Protein AF-A0A2N2Y598-F1 (afdb_monomer_lite)

Structure (mmCIF, N/CA/C/O backbone):
data_AF-A0A2N2Y598-F1
#
_entry.id   AF-A0A2N2Y598-F1
#
loop_
_atom_site.group_PDB
_atom_site.id
_atom_site.type_symbol
_atom_site.label_atom_id
_atom_site.label_alt_id
_atom_site.label_comp_id
_atom_site.label_asym_id
_atom_site.label_entity_id
_atom_site.label_seq_id
_atom_site.pdbx_PDB_ins_code
_atom_site.Cartn_x
_atom_site.Cartn_y
_atom_site.Cartn_z
_atom_site.occupancy
_atom_site.B_iso_or_equiv
_atom_site.auth_seq_id
_atom_site.auth_comp_id
_atom_site.auth_asym_id
_atom_site.auth_atom_id
_atom_site.pdbx_PDB_model_num
ATOM 1 N N . ARG A 1 1 ? -31.859 14.304 32.495 1.00 53.38 1 ARG A N 1
ATOM 2 C CA . ARG A 1 1 ? -31.717 12.870 32.129 1.00 53.38 1 ARG A CA 1
ATOM 3 C C . ARG A 1 1 ? -30.268 12.388 32.153 1.00 53.38 1 ARG A C 1
ATOM 5 O O . ARG A 1 1 ? -29.973 11.582 33.017 1.00 53.38 1 ARG A O 1
ATOM 12 N N . ILE A 1 2 ? -29.353 12.912 31.328 1.00 56.28 2 ILE A N 1
ATOM 13 C CA . ILE A 1 2 ? -27.949 12.443 31.295 1.00 56.28 2 ILE A CA 1
ATOM 14 C C . ILE A 1 2 ? -27.230 12.650 32.643 1.00 56.28 2 ILE A C 1
ATOM 16 O O . ILE A 1 2 ? -26.782 11.685 33.247 1.00 56.28 2 ILE A O 1
ATOM 20 N N . LEU A 1 3 ? -27.248 13.864 33.201 1.00 54.88 3 LEU A N 1
ATOM 21 C CA . LEU A 1 3 ? -26.681 14.155 34.534 1.00 54.88 3 LEU A CA 1
ATOM 22 C C . LEU A 1 3 ? -27.359 13.398 35.695 1.00 54.88 3 LEU A C 1
ATOM 24 O O . LEU A 1 3 ? -26.729 13.168 36.719 1.00 54.88 3 LEU A O 1
ATOM 28 N N . GLN A 1 4 ? -28.626 12.998 35.535 1.00 55.09 4 GLN A N 1
ATOM 29 C CA . GLN A 1 4 ? -29.395 12.280 36.565 1.00 55.09 4 GLN A CA 1
ATOM 30 C C . GLN A 1 4 ? -29.158 10.762 36.552 1.00 55.09 4 GLN A C 1
ATOM 32 O O . GLN A 1 4 ? -29.356 10.128 37.579 1.00 55.09 4 GLN A O 1
ATOM 37 N N . GLN A 1 5 ? -28.758 10.177 35.416 1.00 57.81 5 GLN A N 1
ATOM 38 C CA . GLN A 1 5 ? -28.525 8.730 35.282 1.00 57.81 5 GLN A CA 1
ATOM 39 C C . GLN A 1 5 ? -27.039 8.349 35.227 1.00 57.81 5 GLN A C 1
ATOM 41 O O . GLN A 1 5 ? -26.703 7.207 35.518 1.00 57.81 5 GLN A O 1
ATOM 46 N N . LEU A 1 6 ? -26.153 9.273 34.841 1.00 60.81 6 LEU A N 1
ATOM 47 C CA . LEU A 1 6 ? -24.745 8.971 34.534 1.00 60.81 6 LEU A CA 1
ATOM 48 C C . LEU A 1 6 ? -23.745 9.628 35.495 1.00 60.81 6 LEU A C 1
ATOM 50 O O . LEU A 1 6 ? -22.560 9.301 35.457 1.00 60.81 6 LEU A O 1
ATOM 54 N N . GLY A 1 7 ? -24.208 10.546 36.348 1.00 65.19 7 GLY A N 1
ATOM 55 C CA . GLY A 1 7 ? -23.345 11.341 37.219 1.00 65.19 7 GLY A CA 1
ATOM 56 C C . GLY A 1 7 ? -22.393 12.267 36.449 1.00 65.19 7 GLY A C 1
ATOM 57 O O . GLY A 1 7 ? -22.433 12.386 35.222 1.00 65.19 7 GLY A O 1
ATOM 58 N N . THR A 1 8 ? -21.515 12.949 37.182 1.00 71.19 8 THR A N 1
ATOM 59 C CA . THR A 1 8 ? -20.492 13.853 36.626 1.00 71.19 8 THR A CA 1
ATOM 60 C C . THR A 1 8 ? -19.380 13.118 35.869 1.00 71.19 8 THR A C 1
ATOM 62 O O . THR A 1 8 ? -18.690 13.737 35.062 1.00 71.19 8 THR A O 1
ATOM 65 N N . ASP A 1 9 ? -19.240 11.800 36.056 1.00 78.25 9 ASP A N 1
ATOM 66 C CA . ASP A 1 9 ? -18.129 11.000 35.522 1.00 78.25 9 ASP A CA 1
ATOM 67 C C . ASP A 1 9 ? -18.490 10.163 34.274 1.00 78.25 9 ASP A C 1
ATOM 69 O O . ASP A 1 9 ? -17.858 9.152 33.942 1.00 78.25 9 ASP A O 1
ATOM 73 N N . TYR A 1 10 ? -19.511 10.597 33.526 1.00 75.75 10 TYR A N 1
ATOM 74 C CA . TYR A 1 10 ? -19.958 9.962 32.277 1.00 75.75 10 TYR A CA 1
ATOM 75 C C . TYR A 1 10 ? -18.825 9.811 31.241 1.00 75.75 10 TYR A C 1
ATOM 77 O O . TYR A 1 10 ? -18.818 8.876 30.433 1.00 75.75 10 TYR A O 1
ATOM 85 N N . LYS A 1 11 ? -17.825 10.699 31.284 1.00 76.69 11 LYS A N 1
ATOM 86 C CA . LYS A 1 11 ? -16.658 10.677 30.394 1.00 76.69 11 LYS A CA 1
ATOM 87 C C . LYS A 1 11 ? -15.789 9.431 30.599 1.00 76.69 11 LYS A C 1
ATOM 89 O O . LYS A 1 11 ? -15.378 8.806 29.619 1.00 76.69 11 LYS A O 1
ATOM 94 N N . ASN A 1 12 ? -15.500 9.069 31.849 1.00 81.31 12 ASN A N 1
ATOM 95 C CA . ASN A 1 12 ? -14.647 7.920 32.164 1.00 81.31 12 ASN A CA 1
ATOM 96 C C . ASN A 1 12 ? -15.442 6.615 32.254 1.00 81.31 12 ASN A C 1
ATOM 98 O O . ASN A 1 12 ? -14.913 5.562 31.910 1.00 81.31 12 ASN A O 1
ATOM 102 N N . THR A 1 13 ? -16.714 6.697 32.641 1.00 78.50 13 THR A N 1
ATOM 103 C CA . THR A 1 13 ? -17.566 5.519 32.856 1.00 78.50 13 THR A CA 1
ATOM 104 C C . THR A 1 13 ? -18.189 5.004 31.558 1.00 78.50 13 THR A C 1
ATOM 106 O O . THR A 1 13 ? -18.388 3.804 31.402 1.00 78.50 13 THR A O 1
ATOM 109 N N . ILE A 1 14 ? -18.506 5.896 30.609 1.00 80.69 14 ILE A N 1
ATOM 110 C CA . ILE A 1 14 ? -19.293 5.543 29.415 1.00 80.69 14 ILE A CA 1
ATOM 111 C C . ILE A 1 14 ? -18.533 5.884 28.142 1.00 80.69 14 ILE A C 1
ATOM 113 O O . ILE A 1 14 ? -18.250 4.994 27.345 1.00 80.69 14 ILE A O 1
ATOM 117 N N . VAL A 1 15 ? -18.161 7.154 27.959 1.00 85.31 15 VAL A N 1
ATOM 118 C CA . VAL A 1 15 ? -17.593 7.642 26.690 1.00 85.31 15 VAL A CA 1
ATOM 119 C C . VAL A 1 15 ? -16.292 6.910 26.352 1.00 85.31 15 VAL A C 1
ATOM 121 O O . VAL A 1 15 ? -16.162 6.337 25.273 1.00 85.31 15 VAL A O 1
ATOM 124 N N . ARG A 1 16 ? -15.328 6.871 27.282 1.00 86.69 16 ARG A N 1
ATOM 125 C CA . ARG A 1 16 ? -14.034 6.206 27.054 1.00 86.69 16 ARG A CA 1
ATOM 126 C C . ARG A 1 16 ? -14.161 4.692 26.802 1.00 86.69 16 ARG A C 1
ATOM 128 O O . ARG A 1 16 ? -13.599 4.239 25.800 1.00 86.69 16 ARG A O 1
ATOM 135 N N . PRO A 1 17 ? -14.861 3.901 27.641 1.00 88.75 17 PRO A N 1
ATOM 136 C CA . PRO A 1 17 ? -14.995 2.460 27.423 1.00 88.75 17 PRO A CA 1
ATOM 137 C C . PRO A 1 17 ? -15.741 2.115 26.135 1.00 88.75 17 PRO A C 1
ATOM 139 O O . PRO A 1 17 ? -15.334 1.200 25.417 1.00 88.75 17 PRO A O 1
ATOM 142 N N . LEU A 1 18 ? -16.791 2.874 25.812 1.00 87.69 18 LEU A N 1
ATOM 143 C CA . LEU A 1 18 ? -17.593 2.675 24.611 1.00 87.69 18 LEU A CA 1
ATOM 144 C C . LEU A 1 18 ? -16.764 2.907 23.347 1.00 87.69 18 LEU A C 1
ATOM 146 O O . LEU A 1 18 ? -16.654 2.007 22.515 1.00 87.69 18 LEU A O 1
ATOM 150 N N . CYS A 1 19 ? -16.094 4.062 23.248 1.00 88.12 19 CYS A N 1
ATOM 151 C CA . CYS A 1 19 ? -15.208 4.358 22.123 1.00 88.12 19 CYS A CA 1
ATOM 152 C C . CYS A 1 19 ? -14.110 3.299 21.987 1.00 88.12 19 CYS A C 1
ATOM 154 O O . CYS A 1 19 ? -13.869 2.800 20.892 1.00 88.12 19 CYS A O 1
ATOM 156 N N . ARG A 1 20 ? -13.468 2.902 23.095 1.00 88.44 20 ARG A N 1
ATOM 157 C CA . ARG A 1 20 ? -12.410 1.879 23.079 1.00 88.44 20 ARG A CA 1
ATOM 158 C C . ARG A 1 20 ? -12.917 0.533 22.558 1.00 88.44 20 ARG A C 1
ATOM 160 O O . ARG A 1 20 ? -12.218 -0.110 21.780 1.00 88.44 20 ARG A O 1
ATOM 167 N N . THR A 1 21 ? -14.112 0.125 22.975 1.00 89.56 21 THR A N 1
ATOM 168 C CA . THR A 1 21 ? -14.730 -1.136 22.545 1.00 89.56 21 THR A CA 1
ATOM 169 C C . THR A 1 21 ? -15.037 -1.094 21.053 1.00 89.56 21 THR A C 1
ATOM 171 O O . THR A 1 21 ? -14.545 -1.940 20.315 1.00 89.56 21 THR A O 1
ATOM 174 N N . LYS A 1 22 ? -15.717 -0.044 20.577 1.00 88.88 22 LYS A N 1
ATOM 175 C CA . LYS A 1 22 ? -16.048 0.101 19.152 1.00 88.88 22 LYS A CA 1
ATOM 176 C C . LYS A 1 22 ? -14.818 0.206 18.259 1.00 88.88 22 LYS A C 1
ATOM 178 O O . LYS A 1 22 ? -14.803 -0.395 17.190 1.00 88.88 22 LYS A O 1
ATOM 183 N N . ILE A 1 23 ? -13.780 0.929 18.683 1.00 87.88 23 ILE A N 1
ATOM 184 C CA . ILE A 1 23 ? -12.514 1.004 17.939 1.00 87.88 23 ILE A CA 1
ATOM 185 C C . ILE A 1 23 ? -11.894 -0.391 17.813 1.00 87.88 23 ILE A C 1
ATOM 187 O O . ILE A 1 23 ? -11.493 -0.779 16.719 1.00 87.88 23 ILE A O 1
ATOM 191 N N . ARG A 1 24 ? -11.841 -1.157 18.910 1.00 86.31 24 ARG A N 1
ATOM 192 C CA . ARG A 1 24 ? -11.284 -2.515 18.908 1.00 86.31 24 ARG A CA 1
ATOM 193 C C . ARG A 1 24 ? -12.084 -3.453 18.007 1.00 86.31 24 ARG A C 1
ATOM 195 O O . ARG A 1 24 ? -11.480 -4.162 17.214 1.00 86.31 24 ARG A O 1
ATOM 202 N N . ASP A 1 25 ? -13.408 -3.432 18.105 1.00 87.81 25 ASP A N 1
ATOM 203 C CA . ASP A 1 25 ? -14.272 -4.323 17.327 1.00 87.81 25 ASP A CA 1
ATOM 204 C C . ASP A 1 25 ? -14.163 -4.022 15.826 1.00 87.81 25 ASP A C 1
ATOM 206 O O . ASP A 1 25 ? -14.122 -4.935 15.007 1.00 87.81 25 ASP A O 1
ATOM 210 N N . ASN A 1 26 ? -14.027 -2.744 15.455 1.00 84.88 26 ASN A N 1
ATOM 211 C CA . ASN A 1 26 ? -13.805 -2.352 14.065 1.00 84.88 26 ASN A CA 1
ATOM 212 C C . ASN A 1 26 ? -12.389 -2.682 13.571 1.00 84.88 26 ASN A C 1
ATOM 214 O O . ASN A 1 26 ? -12.234 -3.016 12.400 1.00 84.88 26 ASN A O 1
ATOM 218 N N . ALA A 1 27 ? -11.366 -2.621 14.432 1.00 80.94 27 ALA A N 1
ATOM 219 C CA . ALA A 1 27 ? -9.974 -2.879 14.052 1.00 80.94 27 ALA A CA 1
ATOM 220 C C . ALA A 1 27 ? -9.728 -4.320 13.577 1.00 80.94 27 ALA A C 1
ATOM 222 O O . ALA A 1 27 ? -8.832 -4.538 12.771 1.00 80.94 27 ALA A O 1
ATOM 223 N N . VAL A 1 28 ? -10.535 -5.290 14.022 1.00 81.00 28 VAL A N 1
ATOM 224 C CA . VAL A 1 28 ? -10.414 -6.705 13.618 1.00 81.00 28 VAL A CA 1
ATOM 225 C C . VAL A 1 28 ? -10.704 -6.916 12.126 1.00 81.00 28 VAL A C 1
ATOM 227 O O . VAL A 1 28 ? -10.164 -7.834 11.520 1.00 81.00 28 VAL A O 1
ATOM 230 N N . TYR A 1 29 ? -11.530 -6.064 11.514 1.00 79.81 29 TYR A N 1
ATOM 231 C CA . TYR A 1 29 ? -11.923 -6.205 10.107 1.00 79.81 29 TYR A CA 1
ATOM 232 C C . TYR A 1 29 ? -10.887 -5.676 9.111 1.00 79.81 29 TYR A C 1
ATOM 234 O O . TYR A 1 29 ? -11.077 -5.829 7.904 1.00 79.81 29 TYR A O 1
ATOM 242 N N . TYR A 1 30 ? -9.828 -5.019 9.587 1.00 80.12 30 TYR A N 1
ATOM 243 C CA . TYR A 1 30 ? -8.839 -4.381 8.730 1.00 80.12 30 TYR A CA 1
ATOM 244 C C . TYR A 1 30 ? -7.458 -4.981 8.955 1.00 80.12 30 TYR A C 1
ATOM 246 O O . TYR A 1 30 ? -6.979 -5.081 10.083 1.00 80.12 30 TYR A O 1
ATOM 254 N N . ASP A 1 31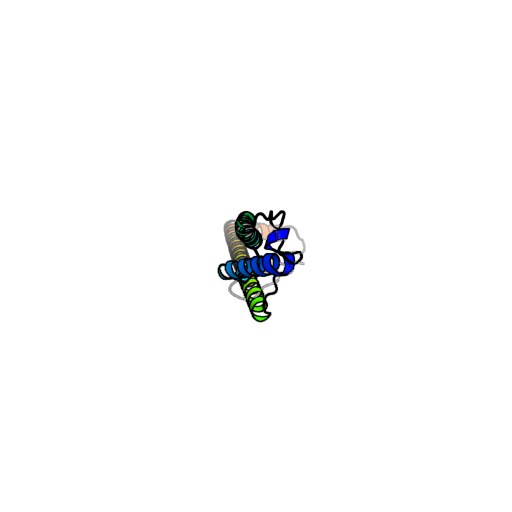 ? -6.780 -5.304 7.856 1.00 77.62 31 ASP A N 1
ATOM 255 C CA . ASP A 1 31 ? -5.369 -5.655 7.913 1.00 77.62 31 ASP A CA 1
ATOM 256 C C . ASP A 1 31 ? -4.551 -4.477 8.441 1.00 77.62 31 ASP A C 1
ATOM 258 O O . ASP A 1 31 ? -4.739 -3.324 8.034 1.00 77.62 31 ASP A O 1
ATOM 262 N N . ALA A 1 32 ? -3.569 -4.788 9.285 1.00 72.00 32 ALA A N 1
ATOM 263 C CA . ALA A 1 32 ? -2.610 -3.820 9.812 1.00 72.00 32 ALA A CA 1
ATOM 264 C C . ALA A 1 32 ? -1.962 -2.962 8.708 1.00 72.00 32 ALA A C 1
ATOM 266 O O . ALA A 1 32 ? -1.721 -1.771 8.900 1.00 72.00 32 ALA A O 1
ATOM 267 N N . VAL A 1 33 ? -1.729 -3.561 7.536 1.00 69.94 33 VAL A N 1
ATOM 268 C CA . VAL A 1 33 ? -1.174 -2.892 6.350 1.00 69.94 33 VAL A CA 1
ATOM 269 C C . VAL A 1 33 ? -2.150 -1.868 5.767 1.00 69.94 33 VAL A C 1
ATOM 271 O O . VAL A 1 33 ? -1.758 -0.762 5.399 1.00 69.94 33 VAL A O 1
ATOM 274 N N . ALA A 1 34 ? -3.435 -2.216 5.706 1.00 75.12 34 ALA A N 1
ATOM 275 C CA . ALA A 1 34 ? -4.462 -1.379 5.101 1.00 75.12 34 ALA A CA 1
ATOM 276 C C . ALA A 1 34 ? -4.785 -0.148 5.962 1.00 75.12 34 ALA A C 1
ATOM 278 O O . ALA A 1 34 ? -5.028 0.931 5.421 1.00 75.12 34 ALA A O 1
ATOM 279 N N . LEU A 1 35 ? -4.721 -0.293 7.291 1.00 76.12 35 LEU A N 1
ATOM 280 C CA . LEU A 1 35 ? -4.893 0.809 8.246 1.00 76.12 35 LEU A CA 1
ATOM 281 C C . LEU A 1 35 ? -3.786 1.867 8.155 1.00 76.12 35 LEU A C 1
ATOM 283 O O . LEU A 1 35 ? -4.014 3.018 8.526 1.00 76.12 35 LEU A O 1
ATOM 287 N N . TYR A 1 36 ? -2.598 1.486 7.678 1.00 71.88 36 TYR A N 1
ATOM 288 C CA . TYR A 1 36 ? -1.454 2.390 7.557 1.00 71.88 36 TYR A CA 1
ATOM 289 C C . TYR A 1 36 ? -1.459 3.210 6.258 1.00 71.88 36 TYR A C 1
ATOM 291 O O . TYR A 1 36 ? -0.826 4.260 6.198 1.00 71.88 36 TYR A O 1
ATOM 299 N N . SER A 1 37 ? -2.156 2.742 5.219 1.00 73.38 37 SER A N 1
ATOM 300 C CA . SER A 1 37 ? -2.097 3.332 3.879 1.00 73.38 37 SER A CA 1
ATOM 301 C C . SER A 1 37 ? -3.465 3.845 3.420 1.00 73.38 37 SER A C 1
ATOM 303 O O . SER A 1 37 ? -3.858 4.955 3.764 1.00 73.38 37 SER A O 1
ATOM 305 N N . THR A 1 38 ? -4.206 3.054 2.649 1.00 75.50 38 THR A N 1
ATOM 306 C CA . THR A 1 38 ? -5.367 3.527 1.882 1.00 75.50 38 THR A CA 1
ATOM 307 C C . THR A 1 38 ? -6.690 3.475 2.634 1.00 75.50 38 THR A C 1
ATOM 309 O O . THR A 1 38 ? -7.605 4.213 2.286 1.00 75.50 38 THR A O 1
ATOM 312 N N . LYS A 1 39 ? -6.823 2.633 3.666 1.00 82.88 39 LYS A N 1
ATOM 313 C CA . LYS A 1 39 ? -8.106 2.418 4.362 1.00 82.88 39 LYS A CA 1
ATOM 314 C C . LYS A 1 39 ? -8.238 3.191 5.671 1.00 82.88 39 LYS A C 1
ATOM 316 O O . LYS A 1 39 ? -9.159 2.931 6.440 1.00 82.88 39 LYS A O 1
ATOM 321 N N . ARG A 1 40 ? -7.332 4.134 5.953 1.00 81.94 40 ARG A N 1
ATOM 322 C CA . ARG A 1 40 ? -7.355 4.903 7.206 1.00 81.94 40 ARG A CA 1
ATOM 323 C C . ARG A 1 40 ? -8.620 5.753 7.336 1.00 81.94 40 ARG A C 1
ATOM 325 O O . ARG A 1 40 ? -9.242 5.752 8.396 1.00 81.94 40 ARG A O 1
ATOM 332 N N . ASP A 1 41 ? -8.996 6.451 6.271 1.00 84.75 41 ASP A N 1
ATOM 333 C CA . ASP A 1 41 ? -10.164 7.336 6.287 1.00 84.75 41 ASP A CA 1
ATOM 334 C C . ASP A 1 41 ? -11.463 6.523 6.323 1.00 84.75 41 ASP A C 1
ATOM 336 O O . ASP A 1 41 ? -12.340 6.791 7.138 1.00 84.75 41 ASP A O 1
ATOM 340 N N . GLU A 1 42 ? -11.522 5.428 5.559 1.00 86.69 42 GLU A N 1
ATOM 341 C CA . GLU A 1 42 ? -12.636 4.472 5.603 1.00 86.69 42 GLU A CA 1
ATOM 342 C C . GLU A 1 42 ? -12.831 3.885 7.014 1.00 86.69 42 GLU A C 1
ATOM 344 O O . GLU A 1 42 ? -13.950 3.801 7.525 1.00 86.69 42 GLU A O 1
ATOM 349 N N . PHE A 1 43 ? -11.732 3.513 7.675 1.00 85.62 43 PHE A N 1
ATOM 350 C CA . PHE A 1 43 ? -11.743 3.029 9.051 1.00 85.62 43 PHE A CA 1
ATOM 351 C C . PHE A 1 43 ? -12.243 4.096 10.030 1.00 85.62 43 PHE A C 1
ATOM 353 O O . PHE A 1 43 ? -13.044 3.791 10.919 1.00 85.62 43 PHE A O 1
ATOM 360 N N . GLN A 1 44 ? -11.803 5.346 9.859 1.00 87.44 44 GLN A N 1
ATOM 361 C CA . GLN A 1 44 ? -12.252 6.465 10.682 1.00 87.44 44 GLN A CA 1
ATOM 362 C C . GLN A 1 44 ? -13.758 6.694 10.525 1.00 87.44 44 GLN A C 1
ATOM 364 O O . GLN A 1 44 ? -14.460 6.790 11.532 1.00 87.44 44 GLN A O 1
ATOM 369 N N . ASP A 1 45 ? -14.265 6.701 9.294 1.00 89.25 45 ASP A N 1
ATOM 370 C CA . ASP A 1 45 ? -15.684 6.905 9.003 1.00 89.25 45 ASP A CA 1
ATOM 371 C C . ASP A 1 45 ? -16.550 5.774 9.559 1.00 89.25 45 ASP A C 1
ATOM 373 O O . ASP A 1 45 ? -17.633 6.003 10.109 1.00 89.25 45 ASP A O 1
ATOM 377 N N . ARG A 1 46 ? -16.070 4.531 9.458 1.00 88.69 46 ARG A N 1
ATOM 378 C CA . ARG A 1 46 ? -16.769 3.366 10.003 1.00 88.69 46 ARG A CA 1
ATOM 379 C C . ARG A 1 46 ? -16.862 3.431 11.526 1.00 88.69 46 ARG A C 1
ATOM 381 O O . ARG A 1 46 ? -17.940 3.214 12.085 1.00 88.69 46 ARG A O 1
ATOM 388 N N . ILE A 1 47 ? -15.758 3.761 12.198 1.00 90.31 47 ILE A N 1
ATOM 389 C CA . ILE A 1 47 ? -15.743 3.954 13.652 1.00 90.31 47 ILE A CA 1
ATOM 390 C C . ILE A 1 47 ? -16.657 5.109 14.047 1.00 90.31 47 ILE A C 1
ATOM 392 O O . ILE A 1 47 ? -17.420 4.964 15.002 1.00 90.31 47 ILE A O 1
ATOM 396 N N . PHE A 1 48 ? -16.602 6.226 13.318 1.00 91.25 48 PHE A N 1
ATOM 397 C CA . PHE A 1 48 ? -17.446 7.387 13.571 1.00 91.25 48 PHE A CA 1
ATOM 398 C C . PHE A 1 48 ? -18.924 6.995 13.555 1.00 91.25 48 PHE A C 1
ATOM 400 O O . PHE A 1 48 ? -19.598 7.177 14.564 1.00 91.25 48 PHE A O 1
ATOM 407 N N . LYS A 1 49 ? -19.402 6.347 12.484 1.00 91.25 49 LYS A N 1
ATOM 408 C CA . LYS A 1 49 ? -20.799 5.889 12.365 1.00 91.25 49 LYS A CA 1
ATOM 409 C C . LYS A 1 49 ? -21.197 4.927 13.483 1.00 91.25 49 LYS A C 1
ATOM 411 O O . LYS A 1 49 ? -22.287 5.031 14.042 1.00 91.25 49 LYS A O 1
ATOM 416 N N . SER A 1 50 ? -20.309 3.994 13.829 1.00 90.38 50 SER A N 1
ATOM 417 C CA . SER A 1 50 ? -20.584 3.015 14.881 1.00 90.38 50 SER A CA 1
ATOM 418 C C . SER A 1 50 ? -20.675 3.647 16.271 1.00 90.38 50 SER A C 1
ATOM 420 O O . SER A 1 50 ? -21.474 3.191 17.083 1.00 90.38 50 SER A O 1
ATOM 422 N N . ILE A 1 51 ? -19.851 4.653 16.565 1.00 90.88 51 ILE A N 1
ATOM 423 C CA . ILE A 1 51 ? -19.878 5.358 17.851 1.00 90.88 51 ILE A CA 1
ATOM 424 C C . ILE A 1 51 ? -21.046 6.344 17.887 1.00 90.88 51 ILE A C 1
ATOM 426 O O . ILE A 1 51 ? -21.723 6.433 18.905 1.00 90.88 51 ILE A O 1
ATOM 430 N N . GLU A 1 52 ? -21.316 7.041 16.782 1.00 92.12 52 GLU A N 1
ATOM 431 C CA . GLU A 1 52 ? -22.433 7.976 16.653 1.00 92.12 52 GLU A CA 1
ATOM 432 C C . GLU A 1 52 ? -23.777 7.286 16.924 1.00 92.12 52 GLU A C 1
ATOM 434 O O . GLU A 1 52 ? -24.593 7.825 17.670 1.00 92.12 52 GLU A O 1
ATOM 439 N N . SER A 1 53 ? -23.994 6.083 16.377 1.00 91.00 53 SER A N 1
ATOM 440 C CA . SER A 1 53 ? -25.215 5.301 16.621 1.00 91.00 53 SER A CA 1
ATOM 441 C C . SER A 1 53 ? -25.418 5.010 18.112 1.00 91.00 53 SER A C 1
ATOM 443 O O . SER A 1 53 ? -26.454 5.354 18.675 1.00 91.00 53 SER A O 1
ATOM 445 N N . ASP A 1 54 ? -24.403 4.457 18.781 1.00 88.06 54 ASP A N 1
ATOM 446 C CA . ASP A 1 54 ? -24.475 4.142 20.212 1.00 88.06 54 ASP A CA 1
ATOM 447 C C . ASP A 1 54 ? -24.592 5.401 21.093 1.00 88.06 54 ASP A C 1
ATOM 449 O O . ASP A 1 54 ? -25.144 5.359 22.196 1.00 88.06 54 ASP A O 1
ATOM 453 N N . PHE A 1 55 ? -24.037 6.528 20.639 1.00 89.06 55 PHE A N 1
ATOM 454 C CA . PHE A 1 55 ? -24.142 7.808 21.334 1.00 89.06 55 PHE A CA 1
ATOM 455 C C . PHE A 1 55 ? -25.563 8.364 21.225 1.00 89.06 55 PHE A C 1
ATOM 457 O O . PHE A 1 55 ? -26.101 8.801 22.245 1.00 89.06 55 PHE A O 1
ATOM 464 N N . LYS A 1 56 ? -26.206 8.264 20.053 1.00 88.06 56 LYS A N 1
ATOM 465 C CA . LYS A 1 56 ? -27.606 8.670 19.848 1.00 88.06 56 LYS A CA 1
ATOM 466 C C . LYS A 1 56 ? -28.562 7.914 20.767 1.00 88.06 56 LYS A C 1
ATOM 468 O O . LYS A 1 56 ? -29.391 8.557 21.409 1.00 88.06 56 LYS A O 1
ATOM 473 N N . ASP A 1 57 ? -28.377 6.604 20.934 1.00 86.31 57 ASP A N 1
ATOM 474 C CA . ASP A 1 57 ? -29.185 5.783 21.854 1.00 86.31 57 ASP A CA 1
ATOM 475 C C . ASP A 1 57 ? -29.099 6.262 23.314 1.00 86.31 57 ASP A C 1
ATOM 477 O O . ASP A 1 57 ? -30.017 6.076 24.113 1.00 86.31 57 ASP A O 1
ATOM 481 N N . ARG A 1 58 ? -27.989 6.917 23.672 1.00 81.19 58 ARG A N 1
ATOM 482 C CA . ARG A 1 58 ? -27.716 7.458 25.012 1.00 81.19 58 ARG A CA 1
ATOM 483 C C . ARG A 1 58 ? -27.966 8.968 25.117 1.00 81.19 58 ARG A C 1
ATOM 485 O O . ARG A 1 58 ? -27.738 9.544 26.182 1.00 81.19 58 ARG A O 1
ATOM 492 N N . GLY A 1 59 ? -28.433 9.610 24.044 1.00 83.62 59 GLY A N 1
ATOM 493 C CA . GLY A 1 59 ? -28.680 11.053 23.971 1.00 83.62 59 GLY A CA 1
ATOM 494 C C . GLY A 1 59 ? -27.418 11.919 23.869 1.00 83.62 59 GLY A C 1
ATOM 495 O O . GLY A 1 59 ? -27.466 13.104 24.193 1.00 83.62 59 GLY A O 1
ATOM 496 N N . LEU A 1 60 ? -26.286 11.343 23.459 1.00 84.69 60 LEU A N 1
ATOM 497 C CA . LEU A 1 60 ? -25.028 12.046 23.209 1.00 84.69 60 LEU A CA 1
ATOM 498 C C . LEU A 1 60 ? -24.881 12.352 21.713 1.00 84.69 60 LEU A C 1
ATOM 500 O O . LEU A 1 60 ? -25.267 11.550 20.865 1.00 84.69 60 LEU A O 1
ATOM 504 N N . VAL A 1 61 ? -24.281 13.498 21.390 1.00 86.69 61 VAL A N 1
ATOM 505 C CA . VAL A 1 61 ? -23.954 13.888 20.010 1.00 86.69 61 VAL A CA 1
ATOM 506 C C . VAL A 1 61 ? -22.443 13.813 19.828 1.00 86.69 61 VAL A C 1
ATOM 508 O O . VAL A 1 61 ? -21.688 14.354 20.637 1.00 86.69 61 VAL A O 1
ATOM 511 N N . LEU A 1 62 ? -22.002 13.110 18.786 1.00 87.69 62 LEU A N 1
ATOM 512 C CA . LEU A 1 62 ? -20.599 13.037 18.390 1.00 87.69 62 LEU A CA 1
ATOM 513 C C . LEU A 1 62 ? -20.343 14.070 17.287 1.00 87.69 62 LEU A C 1
ATOM 515 O O . LEU A 1 62 ? -20.849 13.911 16.183 1.00 87.69 62 LEU A O 1
ATOM 519 N N . GLU A 1 63 ? -19.561 15.111 17.575 1.00 85.50 63 GLU A N 1
ATOM 520 C CA . GLU A 1 63 ? -19.220 16.133 16.572 1.00 85.50 63 GLU A CA 1
ATOM 521 C C . GLU A 1 63 ? -18.133 15.649 15.608 1.00 85.50 63 GLU A C 1
ATOM 523 O O . GLU A 1 63 ? -18.286 15.728 14.393 1.00 85.50 63 GLU A O 1
ATOM 528 N N . GLN A 1 64 ? -17.026 15.125 16.145 1.00 83.88 64 GLN A N 1
ATOM 529 C CA . GLN A 1 64 ? -15.898 14.670 15.339 1.00 83.88 64 GLN A CA 1
ATOM 530 C C . GLN A 1 64 ? -15.093 13.586 16.060 1.00 83.88 64 GLN A C 1
ATOM 532 O O . GLN A 1 64 ? -14.905 13.626 17.278 1.00 83.88 64 GLN A O 1
ATOM 537 N N . LEU A 1 65 ? -14.562 12.636 15.286 1.00 85.56 65 LEU A N 1
ATOM 538 C CA . LEU A 1 65 ? -13.600 11.642 15.751 1.00 85.56 65 LEU A CA 1
ATOM 539 C C . LEU A 1 65 ? -12.403 11.593 14.802 1.00 85.56 65 LEU A C 1
ATOM 541 O O . LEU A 1 65 ? -12.558 11.345 13.612 1.00 85.56 65 LEU A O 1
ATOM 545 N N . LEU A 1 66 ? -11.207 11.815 15.348 1.00 85.12 66 LEU A N 1
ATOM 546 C CA . LEU A 1 66 ? -9.947 11.778 14.608 1.00 85.12 66 LEU A CA 1
ATOM 547 C C . LEU A 1 66 ? -9.006 10.749 15.226 1.00 85.12 66 LEU A C 1
ATOM 549 O O . LEU A 1 66 ? -8.695 10.804 16.420 1.00 85.12 66 LEU A O 1
ATOM 553 N N . VAL A 1 67 ? -8.504 9.833 14.402 1.00 82.56 67 VAL A N 1
ATOM 554 C CA . VAL A 1 67 ? -7.503 8.851 14.833 1.00 82.56 67 VAL A CA 1
ATOM 555 C C . VAL A 1 67 ? -6.118 9.486 14.753 1.00 82.56 67 VAL A C 1
ATOM 557 O O . VAL A 1 67 ? -5.581 9.664 13.667 1.00 82.56 67 VAL A O 1
ATOM 560 N N . ARG A 1 68 ? -5.507 9.843 15.889 1.00 83.50 68 ARG A N 1
ATOM 561 C CA . ARG A 1 68 ? -4.204 10.535 15.876 1.00 83.50 68 ARG A CA 1
ATOM 562 C C . ARG A 1 68 ? -3.062 9.635 15.398 1.00 83.50 68 ARG A C 1
ATOM 564 O O . ARG A 1 68 ? -2.433 9.948 14.400 1.00 83.50 68 ARG A O 1
ATOM 571 N N . ASN A 1 69 ? -2.821 8.530 16.102 1.00 79.44 69 ASN A N 1
ATOM 572 C CA . ASN A 1 69 ? -1.700 7.626 15.845 1.00 79.44 69 ASN A CA 1
ATOM 573 C C . ASN A 1 69 ? -2.174 6.170 15.886 1.00 79.44 69 ASN A C 1
ATOM 575 O O . ASN A 1 69 ? -2.955 5.803 16.765 1.00 79.44 69 ASN A O 1
ATOM 579 N N . ILE A 1 70 ? -1.656 5.345 14.975 1.00 78.69 70 ILE A N 1
ATOM 580 C CA . ILE A 1 70 ? -1.828 3.888 14.976 1.00 78.69 70 ILE A CA 1
ATOM 581 C C . ILE A 1 70 ? -0.443 3.278 15.193 1.00 78.69 70 ILE A C 1
ATOM 583 O O . ILE A 1 70 ? 0.429 3.384 14.332 1.00 78.69 70 ILE A O 1
ATOM 587 N N . THR A 1 71 ? -0.224 2.676 16.362 1.00 79.88 71 THR A N 1
ATOM 588 C CA . THR A 1 71 ? 1.054 2.039 16.697 1.00 79.88 71 THR A CA 1
ATOM 589 C C . THR A 1 71 ? 1.001 0.569 16.311 1.00 79.88 71 THR A C 1
ATOM 591 O O . THR A 1 71 ? 0.289 -0.216 16.936 1.00 79.88 71 THR A O 1
ATOM 594 N N . LEU A 1 72 ? 1.765 0.201 15.287 1.00 76.75 72 LEU A N 1
ATOM 595 C CA . LEU A 1 72 ? 1.951 -1.185 14.870 1.00 76.75 72 LEU A CA 1
ATOM 596 C C . LEU A 1 72 ? 3.168 -1.796 15.582 1.00 76.75 72 LEU A C 1
ATOM 598 O O . LEU A 1 72 ? 4.154 -1.087 15.805 1.00 76.75 72 LEU A O 1
ATOM 602 N N . PRO A 1 73 ? 3.145 -3.100 15.916 1.00 81.94 73 PRO A N 1
ATOM 603 C CA . PRO A 1 73 ? 4.331 -3.791 16.403 1.00 81.94 73 PRO A CA 1
ATOM 604 C C . PRO A 1 73 ? 5.485 -3.689 15.392 1.00 81.94 73 PRO A C 1
ATOM 606 O O . PRO A 1 73 ? 5.240 -3.737 14.180 1.00 81.94 73 PRO A O 1
ATOM 609 N N . PRO A 1 74 ? 6.744 -3.604 15.857 1.00 84.06 74 PRO A N 1
ATOM 610 C CA . PRO A 1 74 ? 7.902 -3.440 14.978 1.00 84.06 74 PRO A CA 1
ATOM 611 C C . PRO A 1 74 ? 8.044 -4.578 13.957 1.00 84.06 74 PRO A C 1
ATOM 613 O O . PRO A 1 74 ? 8.453 -4.328 12.828 1.00 84.06 74 PRO A O 1
ATOM 616 N N . SER A 1 75 ? 7.634 -5.802 14.307 1.00 82.81 75 SER A N 1
ATOM 617 C CA . SER A 1 75 ? 7.624 -6.955 13.398 1.00 82.81 75 SER A CA 1
ATOM 618 C C . SER A 1 75 ? 6.717 -6.747 12.182 1.00 82.81 75 SER A C 1
ATOM 620 O O . SER A 1 75 ? 7.114 -7.027 11.054 1.00 82.81 75 SER A O 1
ATOM 622 N N . VAL A 1 76 ? 5.513 -6.214 12.396 1.00 81.00 76 VAL A N 1
ATOM 623 C CA . VAL A 1 76 ? 4.541 -5.951 11.327 1.00 81.00 76 VAL A CA 1
ATOM 624 C C . VAL A 1 76 ? 5.013 -4.791 10.460 1.00 81.00 76 VAL A C 1
ATOM 626 O O . VAL A 1 76 ? 4.935 -4.868 9.237 1.00 81.00 76 VAL A O 1
ATOM 629 N N . LYS A 1 77 ? 5.561 -3.739 11.079 1.00 82.06 77 LYS A N 1
ATOM 630 C CA . LYS A 1 77 ? 6.138 -2.607 10.350 1.00 82.06 77 LYS A CA 1
ATOM 631 C C . LYS A 1 77 ? 7.267 -3.059 9.417 1.00 82.06 77 LYS A C 1
ATOM 633 O O . LYS A 1 77 ? 7.238 -2.724 8.238 1.00 82.06 77 LYS A O 1
ATOM 638 N N . ALA A 1 78 ? 8.196 -3.870 9.922 1.00 86.31 78 ALA A N 1
ATOM 639 C CA . ALA A 1 78 ? 9.303 -4.405 9.132 1.00 86.31 78 ALA A CA 1
ATOM 640 C C . ALA A 1 78 ? 8.815 -5.286 7.970 1.00 86.31 78 ALA A C 1
ATOM 642 O O . ALA A 1 78 ? 9.336 -5.188 6.863 1.00 86.31 78 ALA A O 1
ATOM 643 N N . ALA A 1 79 ? 7.783 -6.107 8.190 1.00 83.69 79 ALA A N 1
ATOM 644 C CA . ALA A 1 79 ? 7.188 -6.920 7.131 1.00 83.69 79 ALA A CA 1
ATOM 645 C C . ALA A 1 79 ? 6.543 -6.061 6.027 1.00 83.69 79 ALA A C 1
ATOM 647 O O . ALA A 1 79 ? 6.691 -6.364 4.844 1.00 83.69 79 ALA A O 1
ATOM 648 N N . ILE A 1 80 ? 5.862 -4.970 6.398 1.00 82.38 80 ILE A N 1
ATOM 649 C CA . ILE A 1 80 ? 5.270 -4.023 5.442 1.00 82.38 80 ILE A CA 1
ATOM 650 C C . ILE A 1 80 ? 6.362 -3.308 4.645 1.00 82.38 80 ILE A C 1
ATOM 652 O O . ILE A 1 80 ? 6.294 -3.279 3.419 1.00 82.38 80 ILE A O 1
ATOM 656 N N . GLU A 1 81 ? 7.378 -2.768 5.320 1.00 83.56 81 GLU A N 1
ATOM 657 C CA . GLU A 1 81 ? 8.509 -2.094 4.670 1.00 83.56 81 GLU A CA 1
ATOM 658 C C . GLU A 1 81 ? 9.250 -3.046 3.721 1.00 83.56 81 GLU A C 1
ATOM 660 O O . GLU A 1 81 ? 9.539 -2.686 2.583 1.00 83.56 81 GLU A O 1
ATOM 665 N N . SER A 1 82 ? 9.478 -4.293 4.143 1.00 89.12 82 SER A N 1
ATOM 666 C CA . SER A 1 82 ? 10.087 -5.324 3.302 1.00 89.12 82 SER A CA 1
ATOM 667 C C . SER A 1 82 ? 9.243 -5.635 2.065 1.00 89.12 82 SER A C 1
ATOM 669 O O . SER A 1 82 ? 9.794 -5.722 0.969 1.00 89.12 82 SER A O 1
ATOM 671 N N . LYS A 1 83 ? 7.915 -5.742 2.207 1.00 87.62 83 LYS A N 1
ATOM 672 C CA . LYS A 1 83 ? 7.010 -5.969 1.074 1.00 87.62 83 LYS A CA 1
ATOM 673 C C . LYS A 1 83 ? 7.034 -4.802 0.084 1.00 87.62 83 LYS A C 1
ATOM 675 O O . LYS A 1 83 ? 7.151 -5.035 -1.114 1.00 87.62 83 LYS A O 1
ATOM 680 N N . ILE A 1 84 ? 6.966 -3.565 0.579 1.00 87.31 84 ILE A N 1
ATOM 681 C CA . ILE A 1 84 ? 7.018 -2.357 -0.258 1.00 87.31 84 ILE A CA 1
ATOM 682 C C . ILE A 1 84 ? 8.352 -2.288 -1.008 1.00 87.31 84 ILE A C 1
ATOM 684 O O . ILE A 1 84 ? 8.362 -2.043 -2.212 1.00 87.31 84 ILE A O 1
ATOM 688 N N . ASN A 1 85 ? 9.466 -2.558 -0.325 1.00 92.50 85 ASN A N 1
ATOM 689 C CA . ASN A 1 85 ? 10.784 -2.575 -0.954 1.00 92.50 85 ASN A CA 1
ATOM 690 C C . ASN A 1 85 ? 10.878 -3.654 -2.037 1.00 92.50 85 ASN A C 1
ATOM 692 O O . ASN A 1 85 ? 11.322 -3.356 -3.140 1.00 92.50 85 ASN A O 1
ATOM 696 N N . ALA A 1 86 ? 10.402 -4.872 -1.768 1.00 91.50 86 ALA A N 1
ATOM 697 C CA . ALA A 1 86 ? 10.413 -5.956 -2.748 1.00 91.50 86 ALA A CA 1
ATOM 698 C C . ALA A 1 86 ? 9.558 -5.632 -3.988 1.00 91.50 86 ALA A C 1
ATOM 700 O O . ALA A 1 86 ? 9.974 -5.894 -5.117 1.00 91.50 86 ALA A O 1
ATOM 701 N N . GLU A 1 87 ? 8.381 -5.023 -3.805 1.00 91.38 87 GLU A N 1
ATOM 702 C CA . GLU A 1 87 ? 7.534 -4.573 -4.917 1.00 91.38 87 GLU A CA 1
ATOM 703 C C . GLU A 1 87 ? 8.222 -3.478 -5.747 1.00 91.38 87 GLU A C 1
ATOM 705 O O . GLU A 1 87 ? 8.218 -3.539 -6.979 1.00 91.38 87 GLU A O 1
ATOM 710 N N . GLN A 1 88 ? 8.865 -2.506 -5.096 1.00 93.31 88 GLN A N 1
ATOM 711 C CA . GLN A 1 88 ? 9.618 -1.452 -5.780 1.00 93.31 88 GLN A CA 1
ATOM 712 C C . GLN A 1 88 ? 10.847 -1.997 -6.515 1.00 93.31 88 GLN A C 1
ATOM 714 O O . GLN A 1 88 ? 11.126 -1.578 -7.640 1.00 93.31 88 GLN A O 1
ATOM 719 N N . GLU A 1 89 ? 11.569 -2.950 -5.926 1.00 94.81 89 GLU A N 1
ATOM 720 C CA . GLU A 1 89 ? 12.700 -3.619 -6.571 1.00 94.81 89 GLU A CA 1
ATOM 721 C C . GLU A 1 89 ? 12.256 -4.419 -7.798 1.00 94.81 89 GLU A C 1
ATOM 723 O O . GLU A 1 89 ? 12.891 -4.320 -8.850 1.00 94.81 89 GLU A O 1
ATOM 728 N N . ALA A 1 90 ? 11.138 -5.144 -7.713 1.00 94.56 90 ALA A N 1
ATOM 729 C CA . ALA A 1 90 ? 10.571 -5.868 -8.847 1.00 94.56 90 ALA A CA 1
ATOM 730 C C . ALA A 1 90 ? 10.144 -4.919 -9.981 1.00 94.56 90 ALA A C 1
ATOM 732 O O . ALA A 1 90 ? 10.440 -5.168 -11.156 1.00 94.56 90 ALA A O 1
ATOM 733 N N . GLN A 1 91 ? 9.505 -3.794 -9.644 1.00 95.19 91 GLN A N 1
ATOM 734 C CA . GLN A 1 91 ? 9.164 -2.754 -10.618 1.00 95.19 91 GLN A CA 1
ATOM 735 C C . GLN A 1 91 ? 10.425 -2.170 -11.263 1.00 95.19 91 GLN A C 1
ATOM 737 O O . GLN A 1 91 ? 10.524 -2.119 -12.489 1.00 95.19 91 GLN A O 1
ATOM 742 N N . LYS A 1 92 ? 11.431 -1.803 -10.460 1.00 96.25 92 LYS A N 1
ATOM 743 C CA . LYS A 1 92 ? 12.715 -1.288 -10.949 1.00 96.25 92 LYS A CA 1
ATOM 744 C C . LYS A 1 92 ? 13.401 -2.282 -11.884 1.00 96.25 92 LYS A C 1
ATOM 746 O O . LYS A 1 92 ? 13.856 -1.887 -12.953 1.00 96.25 92 LYS A O 1
ATOM 751 N N . MET A 1 93 ? 13.444 -3.562 -11.520 1.00 94.12 93 MET A N 1
ATOM 752 C CA . MET A 1 93 ? 14.029 -4.614 -12.353 1.00 94.12 93 MET A CA 1
ATOM 753 C C . MET A 1 93 ? 13.291 -4.753 -13.686 1.00 94.12 93 MET A C 1
ATOM 755 O O . MET A 1 93 ? 13.922 -4.909 -14.728 1.00 94.12 93 MET A O 1
ATOM 759 N N . THR A 1 94 ? 11.964 -4.628 -13.677 1.00 95.19 94 THR A N 1
ATOM 760 C CA . THR A 1 94 ? 11.154 -4.643 -14.902 1.00 95.19 94 THR A CA 1
ATOM 761 C C . THR A 1 94 ? 11.550 -3.501 -15.840 1.00 95.19 94 THR A C 1
ATOM 763 O O . THR A 1 94 ? 11.764 -3.735 -17.031 1.00 95.19 94 THR A O 1
ATOM 766 N N . PHE A 1 95 ? 11.743 -2.289 -15.310 1.00 96.00 95 PHE A N 1
ATOM 767 C CA . PHE A 1 95 ? 12.225 -1.152 -16.099 1.00 96.00 95 PHE A CA 1
ATOM 768 C C . PHE A 1 95 ? 13.653 -1.347 -16.614 1.00 96.00 95 PHE A C 1
ATOM 770 O O . PHE A 1 95 ? 13.934 -1.002 -17.760 1.00 96.00 95 PHE A O 1
ATOM 777 N N . VAL A 1 96 ? 14.546 -1.927 -15.807 1.00 95.75 96 VAL A N 1
ATOM 778 C CA . VAL A 1 96 ? 15.915 -2.249 -16.237 1.00 95.75 96 VAL A CA 1
ATOM 779 C C . VAL A 1 96 ? 15.887 -3.257 -17.384 1.00 95.75 96 VAL A C 1
ATOM 781 O O . VAL A 1 96 ? 16.459 -2.992 -18.434 1.00 95.75 96 VAL A O 1
ATOM 784 N N . LEU A 1 97 ? 15.152 -4.362 -17.248 1.00 94.56 97 LEU A N 1
ATOM 785 C CA . LEU A 1 97 ? 15.011 -5.359 -18.312 1.00 94.56 97 LEU A CA 1
ATOM 786 C C . LEU A 1 97 ? 14.401 -4.764 -19.585 1.00 94.56 97 LEU A C 1
ATOM 788 O O . LEU A 1 97 ? 14.828 -5.101 -20.688 1.00 94.56 97 LEU A O 1
ATOM 792 N N . GLN A 1 98 ? 13.412 -3.878 -19.455 1.00 95.62 98 GLN A N 1
ATOM 793 C CA . GLN A 1 98 ? 12.824 -3.187 -20.599 1.00 95.62 98 GLN A CA 1
ATOM 794 C C . GLN A 1 98 ? 13.838 -2.260 -21.281 1.00 95.62 98 GLN A C 1
ATOM 796 O O . GLN A 1 98 ? 13.917 -2.255 -22.510 1.00 95.62 98 GLN A O 1
ATOM 801 N N . LYS A 1 99 ? 14.639 -1.525 -20.505 1.00 95.75 99 LYS A N 1
ATOM 802 C CA . LYS A 1 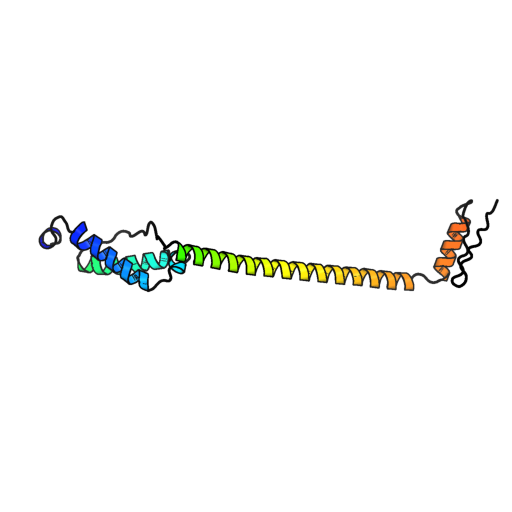99 ? 15.711 -0.671 -21.022 1.00 95.75 99 LYS A CA 1
ATOM 803 C C . LYS A 1 99 ? 16.768 -1.491 -21.763 1.00 95.75 99 LYS A C 1
ATOM 805 O O . LYS A 1 99 ? 17.088 -1.166 -22.901 1.00 95.75 99 LYS A O 1
ATOM 810 N N . GLU A 1 100 ? 17.251 -2.578 -21.167 1.00 93.69 100 GLU A N 1
ATOM 811 C CA . GLU A 1 100 ? 18.247 -3.460 -21.792 1.00 93.69 100 GLU A CA 1
ATOM 812 C C . GLU A 1 100 ? 17.719 -4.074 -23.096 1.00 93.69 100 GLU A C 1
ATOM 814 O O . GLU A 1 100 ? 18.432 -4.126 -24.098 1.00 93.69 100 GLU A O 1
ATOM 819 N N . LYS A 1 101 ? 16.437 -4.468 -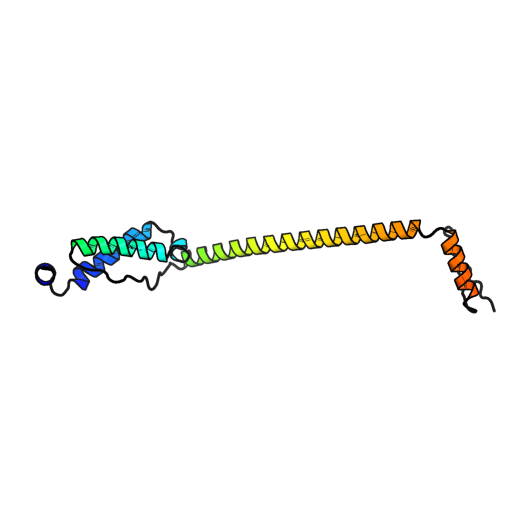23.139 1.00 96.19 101 LYS A N 1
ATOM 820 C CA . LYS A 1 101 ? 15.787 -4.928 -24.377 1.00 96.19 101 LYS A CA 1
ATOM 821 C C . LYS A 1 101 ? 15.761 -3.844 -25.456 1.00 96.19 101 LYS A C 1
ATOM 823 O O . LYS A 1 101 ? 16.056 -4.136 -26.612 1.00 96.19 101 LYS A O 1
ATOM 828 N N . GLN A 1 102 ? 15.424 -2.606 -25.094 1.00 94.88 102 GLN A N 1
ATOM 829 C CA . GLN A 1 102 ? 15.423 -1.479 -26.032 1.00 94.88 102 GLN A CA 1
ATOM 830 C C . GLN A 1 102 ? 16.836 -1.148 -26.529 1.00 94.88 102 GLN A C 1
ATOM 832 O O . GLN A 1 102 ? 17.022 -0.883 -27.716 1.00 94.88 102 GLN A O 1
ATOM 837 N N . GLU A 1 103 ? 17.846 -1.204 -25.659 1.00 94.69 103 GLU A N 1
ATOM 838 C CA . GLU A 1 103 ? 19.240 -0.995 -26.055 1.00 94.69 103 GLU A CA 1
ATOM 839 C C . GLU A 1 103 ? 19.757 -2.100 -26.983 1.00 94.69 103 GLU A C 1
ATOM 841 O O . GLU A 1 103 ?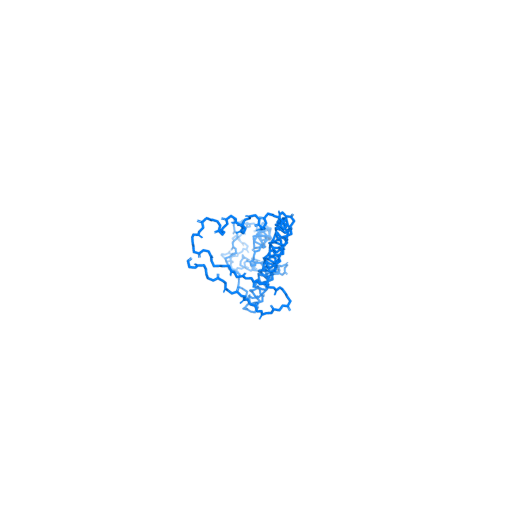 20.450 -1.798 -27.959 1.00 94.69 103 GLU A O 1
ATOM 846 N N . ALA A 1 104 ? 19.407 -3.361 -26.714 1.00 95.06 104 ALA A N 1
ATOM 847 C CA . ALA A 1 104 ? 19.745 -4.488 -27.577 1.00 95.06 104 ALA A CA 1
ATOM 848 C C . ALA A 1 104 ? 19.106 -4.343 -28.966 1.00 95.06 104 ALA A C 1
ATOM 850 O O . ALA A 1 104 ? 19.788 -4.497 -29.980 1.00 95.06 104 ALA A O 1
ATOM 851 N N . GLU A 1 105 ? 17.825 -3.973 -29.019 1.00 94.81 105 GLU A N 1
ATOM 852 C CA . GLU A 1 105 ? 17.115 -3.749 -30.278 1.00 94.81 105 GLU A CA 1
ATOM 853 C C . GLU A 1 105 ? 17.712 -2.576 -31.065 1.00 94.81 105 GLU A C 1
ATOM 855 O O . GLU A 1 105 ? 17.947 -2.692 -32.267 1.00 94.81 105 GLU A O 1
ATOM 860 N N . ARG A 1 106 ? 18.067 -1.477 -30.387 1.00 95.81 106 ARG A N 1
ATOM 861 C CA . ARG A 1 106 ? 18.756 -0.341 -31.015 1.00 95.81 106 ARG A CA 1
ATOM 862 C C . ARG A 1 106 ? 20.069 -0.771 -31.672 1.00 95.81 106 ARG A C 1
ATOM 864 O O . ARG A 1 106 ? 20.300 -0.438 -32.830 1.00 95.81 106 ARG A O 1
ATOM 871 N N . LYS A 1 107 ? 20.909 -1.530 -30.958 1.00 95.69 107 LYS A N 1
ATOM 872 C CA . LYS A 1 107 ? 22.186 -2.037 -31.494 1.00 95.69 107 LYS A CA 1
ATOM 873 C C . LYS A 1 107 ? 21.972 -2.960 -32.695 1.00 95.69 107 LYS A C 1
ATOM 875 O O . LYS A 1 107 ? 22.740 -2.909 -33.650 1.00 95.69 107 LYS A O 1
ATOM 880 N N . ARG A 1 108 ? 20.923 -3.787 -32.668 1.00 95.56 108 ARG A N 1
ATOM 881 C CA . ARG A 1 108 ? 20.561 -4.674 -33.782 1.00 95.56 108 ARG A CA 1
ATOM 882 C C . ARG A 1 108 ? 20.178 -3.881 -35.032 1.00 95.56 108 ARG A C 1
ATOM 884 O O . ARG A 1 108 ? 20.651 -4.199 -36.119 1.00 95.56 108 ARG A O 1
ATOM 891 N N . VAL A 1 109 ? 19.351 -2.847 -34.874 1.00 93.69 109 VAL A N 1
ATOM 892 C CA . VAL A 1 109 ? 18.936 -1.964 -35.976 1.00 93.69 109 VAL A CA 1
ATOM 893 C C . VAL A 1 109 ? 20.128 -1.186 -36.538 1.00 93.69 109 VAL A C 1
ATOM 895 O O . VAL A 1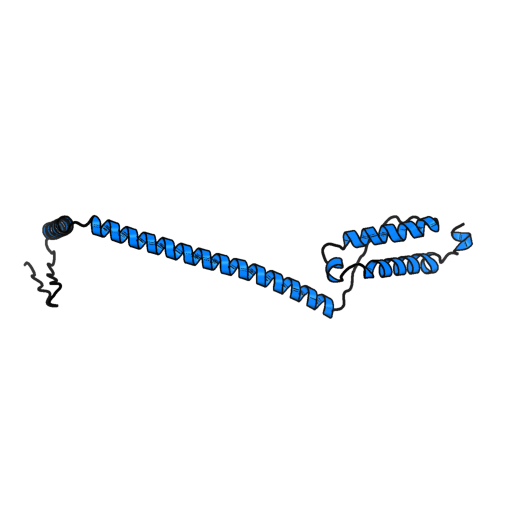 109 ? 20.271 -1.091 -37.752 1.00 93.69 109 VAL A O 1
ATOM 898 N N . GLU A 1 110 ? 21.017 -0.687 -35.680 1.00 93.88 110 GLU A N 1
ATOM 899 C CA . GLU A 1 110 ? 22.244 0.001 -36.099 1.00 93.88 110 GLU A CA 1
ATOM 900 C C . GLU A 1 110 ? 23.171 -0.924 -36.903 1.00 93.88 110 GLU A C 1
ATOM 902 O O . GLU A 1 110 ? 23.611 -0.565 -37.995 1.00 93.88 110 GLU A O 1
ATOM 907 N N . ALA A 1 111 ? 23.400 -2.148 -36.418 1.00 93.94 111 ALA A N 1
ATOM 908 C CA . ALA A 1 111 ? 24.192 -3.147 -37.131 1.00 93.94 111 ALA A CA 1
ATOM 909 C C . ALA A 1 111 ? 23.578 -3.511 -38.494 1.00 93.94 111 ALA A C 1
ATOM 911 O O . ALA A 1 111 ? 24.304 -3.619 -39.483 1.00 93.94 111 ALA A O 1
ATOM 912 N N . GLN A 1 112 ? 22.249 -3.650 -38.565 1.00 93.81 112 GLN A N 1
ATOM 913 C CA . GLN A 1 112 ? 21.537 -3.890 -39.820 1.00 93.81 112 GLN A CA 1
ATOM 914 C C . GLN A 1 112 ? 21.711 -2.717 -40.795 1.00 93.81 112 GLN A C 1
ATOM 916 O O . GLN A 1 112 ? 22.034 -2.937 -41.958 1.00 93.81 112 GLN A O 1
ATOM 921 N N . GLY A 1 113 ? 21.586 -1.477 -40.314 1.00 92.38 113 GLY A N 1
ATOM 922 C CA . GLY A 1 113 ? 21.793 -0.278 -41.128 1.00 92.38 113 GLY A CA 1
ATOM 923 C C . GLY A 1 113 ? 23.213 -0.174 -41.689 1.00 92.38 113 GLY A C 1
ATOM 924 O O . GLY A 1 113 ? 23.385 0.162 -42.859 1.00 92.38 113 GLY A O 1
ATOM 925 N N . ILE A 1 114 ? 24.233 -0.522 -40.895 1.00 89.44 114 ILE A N 1
ATOM 926 C CA . ILE A 1 114 ? 25.629 -0.570 -41.359 1.00 89.44 114 ILE A CA 1
ATOM 927 C C . ILE A 1 114 ? 25.815 -1.670 -42.409 1.00 89.44 114 ILE A C 1
ATOM 929 O O . ILE A 1 114 ? 26.455 -1.429 -43.432 1.00 89.44 114 ILE A O 1
ATOM 933 N N . ALA A 1 115 ? 25.255 -2.862 -42.184 1.00 90.88 115 ALA A N 1
ATOM 934 C CA . ALA A 1 115 ? 25.344 -3.968 -43.134 1.00 90.88 115 ALA A CA 1
ATOM 935 C C . ALA A 1 115 ? 24.675 -3.621 -44.475 1.00 90.88 115 ALA A C 1
ATOM 937 O O . ALA A 1 115 ? 25.255 -3.855 -45.538 1.00 90.88 115 ALA A O 1
ATOM 938 N N . ASP A 1 116 ? 23.495 -3.002 -44.431 1.00 88.88 116 ASP A N 1
ATOM 939 C CA . ASP A 1 116 ? 22.777 -2.555 -45.624 1.00 88.88 116 ASP A CA 1
ATOM 940 C C . ASP A 1 116 ? 23.529 -1.424 -46.339 1.00 88.88 116 ASP A C 1
ATOM 942 O O . ASP A 1 116 ? 23.673 -1.459 -47.561 1.00 88.88 116 ASP A O 1
ATOM 946 N N . TYR A 1 117 ? 24.103 -0.473 -45.594 1.00 82.31 117 TYR A N 1
ATOM 947 C CA . TYR A 1 117 ? 24.955 0.582 -46.149 1.00 82.31 117 TYR A CA 1
ATOM 948 C C . TYR A 1 117 ? 26.190 0.015 -46.864 1.00 82.31 117 TYR A C 1
ATOM 950 O O . TYR A 1 117 ? 26.472 0.390 -48.002 1.00 82.31 117 TYR A O 1
ATOM 958 N N . GLN A 1 118 ? 26.898 -0.934 -46.242 1.00 79.62 118 GLN A N 1
ATOM 959 C CA . GLN A 1 118 ? 28.042 -1.614 -46.860 1.00 79.62 118 GLN A CA 1
ATOM 960 C C . GLN A 1 118 ? 27.632 -2.390 -48.113 1.00 79.62 118 GLN A C 1
ATOM 962 O O . GLN A 1 118 ? 28.345 -2.364 -49.117 1.00 79.62 118 GLN A O 1
ATOM 967 N N . LYS A 1 119 ? 26.472 -3.054 -48.086 1.00 83.88 119 LYS A N 1
ATOM 968 C CA . LYS A 1 119 ? 25.936 -3.767 -49.247 1.00 83.88 119 LYS A CA 1
ATOM 969 C C . LYS A 1 119 ? 25.658 -2.807 -50.404 1.00 83.88 119 LYS A C 1
ATOM 971 O O . LYS A 1 119 ? 26.109 -3.086 -51.510 1.00 83.88 119 LYS A O 1
ATOM 976 N N . ILE A 1 120 ? 24.999 -1.674 -50.140 1.00 76.06 120 ILE A N 1
ATOM 977 C CA . ILE A 1 120 ? 24.705 -0.637 -51.142 1.00 76.06 120 ILE A CA 1
ATOM 978 C C . ILE A 1 120 ? 25.997 -0.060 -51.725 1.00 76.06 120 ILE A C 1
ATOM 980 O O . ILE A 1 120 ? 26.128 -0.006 -52.949 1.00 76.06 120 ILE A O 1
ATOM 984 N N . LEU A 1 121 ? 26.963 0.314 -50.877 1.00 70.44 121 LEU A N 1
ATOM 985 C CA . LEU A 1 121 ? 28.266 0.817 -51.318 1.00 70.44 121 LEU A CA 1
ATOM 986 C C . LEU A 1 121 ? 28.990 -0.180 -52.225 1.00 70.44 121 LEU A C 1
ATOM 988 O O . LEU A 1 121 ? 29.460 0.211 -53.290 1.00 70.44 121 LEU A O 1
ATOM 992 N N . ASN A 1 122 ? 29.037 -1.459 -51.846 1.00 67.44 122 ASN A N 1
ATOM 993 C CA . ASN A 1 122 ? 29.678 -2.496 -52.655 1.00 67.44 122 ASN A CA 1
ATOM 994 C C . ASN A 1 122 ? 28.977 -2.705 -54.006 1.00 67.44 122 ASN A C 1
ATOM 996 O O . ASN A 1 122 ? 29.646 -2.967 -54.997 1.00 67.44 122 ASN A O 1
ATOM 1000 N N . THR A 1 123 ? 27.652 -2.547 -54.088 1.00 65.94 123 THR A N 1
ATOM 1001 C CA . THR A 1 123 ? 26.952 -2.533 -55.388 1.00 65.94 123 THR A CA 1
ATOM 1002 C C . THR A 1 123 ? 27.189 -1.259 -56.205 1.00 65.94 123 THR A C 1
ATOM 1004 O O . THR A 1 123 ? 27.126 -1.316 -57.430 1.00 65.94 123 THR A O 1
ATOM 1007 N N . GLY A 1 124 ? 27.440 -0.113 -55.562 1.00 61.44 124 GLY A N 1
ATOM 1008 C CA . GLY A 1 124 ? 27.698 1.169 -56.233 1.00 61.44 124 GLY A CA 1
ATOM 1009 C C . GLY A 1 124 ? 29.142 1.338 -56.722 1.00 61.44 124 GLY A C 1
ATOM 1010 O O . GLY A 1 124 ? 29.387 2.016 -57.721 1.00 61.44 124 GLY A O 1
ATOM 1011 N N . LEU A 1 125 ? 30.100 0.690 -56.058 1.00 58.41 125 LEU A N 1
ATOM 1012 C CA . LEU A 1 125 ? 31.496 0.590 -56.480 1.00 58.41 125 LEU A CA 1
ATOM 1013 C C . LEU A 1 125 ? 31.623 -0.452 -57.598 1.00 58.41 125 LEU A C 1
ATOM 1015 O O . LEU A 1 125 ? 32.034 -1.586 -57.385 1.00 58.41 125 LEU A O 1
ATOM 1019 N N . SER A 1 126 ? 31.279 -0.060 -58.824 1.00 60.91 126 SER A N 1
ATOM 1020 C CA . SER A 1 126 ? 31.722 -0.813 -59.999 1.00 60.91 126 SER A CA 1
ATOM 1021 C C . SER A 1 126 ? 33.252 -0.781 -60.045 1.00 60.91 126 SER A C 1
ATOM 1023 O O . SER A 1 126 ? 33.835 0.294 -59.894 1.00 60.91 126 SER A O 1
ATOM 1025 N N . ASP A 1 127 ? 33.907 -1.917 -60.304 1.00 60.53 127 ASP A N 1
ATOM 1026 C CA . ASP A 1 127 ? 35.374 -2.014 -60.437 1.00 60.53 127 ASP A CA 1
ATOM 1027 C C . ASP A 1 127 ? 35.962 -0.917 -61.346 1.00 60.53 127 ASP A C 1
ATOM 1029 O O . ASP A 1 127 ? 37.059 -0.411 -61.109 1.00 60.53 127 ASP A O 1
ATOM 1033 N N . LYS A 1 128 ? 35.195 -0.477 -62.355 1.00 57.69 128 LYS A N 1
ATOM 1034 C CA . LYS A 1 128 ? 35.565 0.624 -63.256 1.00 57.69 128 LYS A CA 1
ATOM 1035 C C . LYS A 1 128 ? 35.606 2.000 -62.581 1.00 57.69 128 LYS A C 1
ATOM 1037 O O . LYS A 1 128 ? 36.453 2.809 -62.946 1.00 57.69 128 LYS A O 1
ATOM 1042 N N . LEU A 1 129 ? 34.721 2.284 -61.623 1.00 64.06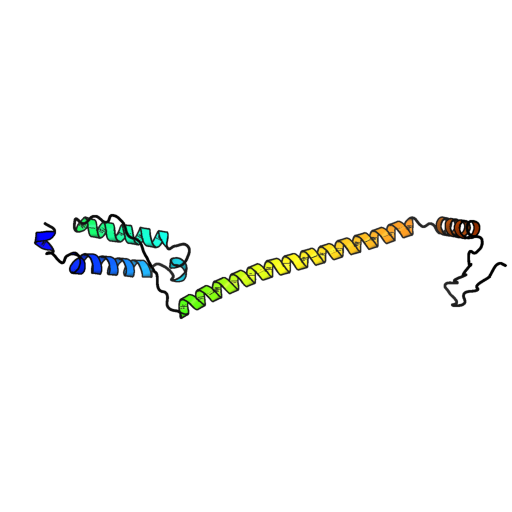 129 LEU A N 1
ATOM 1043 C CA . LEU A 1 129 ? 34.706 3.554 -60.887 1.00 64.06 129 LEU A CA 1
ATOM 1044 C C . LEU A 1 129 ? 35.880 3.629 -59.905 1.00 64.06 129 LEU A C 1
ATOM 1046 O O . LEU A 1 129 ? 36.536 4.663 -59.820 1.00 64.06 129 LEU A O 1
ATOM 1050 N N . LEU A 1 130 ? 36.194 2.518 -59.229 1.00 67.19 130 LEU A N 1
ATOM 1051 C CA . LEU A 1 130 ? 37.360 2.437 -58.349 1.00 67.19 130 LEU A CA 1
ATOM 1052 C C . LEU A 1 130 ? 38.667 2.588 -59.144 1.00 67.19 130 LEU A C 1
ATOM 1054 O O . LEU A 1 130 ? 39.543 3.346 -58.734 1.00 67.19 130 LEU A O 1
ATOM 1058 N N . GLN A 1 131 ? 38.772 1.948 -60.316 1.00 64.25 131 GLN A N 1
ATOM 1059 C CA . GLN A 1 131 ? 39.900 2.150 -61.236 1.00 64.25 131 GLN A CA 1
ATOM 1060 C C . GLN A 1 131 ? 40.003 3.602 -61.724 1.00 64.25 131 GLN A C 1
ATOM 1062 O O . GLN A 1 131 ? 41.101 4.153 -61.764 1.00 64.25 131 GLN A O 1
ATOM 1067 N N . TYR A 1 132 ? 38.882 4.243 -62.066 1.00 65.81 132 TYR A N 1
ATOM 1068 C CA . TYR A 1 132 ? 38.871 5.638 -62.508 1.00 65.81 132 TYR A CA 1
ATOM 1069 C C . TYR A 1 132 ? 39.319 6.610 -61.403 1.00 65.81 132 TYR A C 1
ATOM 1071 O O . TYR A 1 132 ? 40.170 7.464 -61.654 1.00 65.81 132 TYR A O 1
ATOM 1079 N N . GLU A 1 133 ? 38.817 6.455 -60.173 1.00 69.75 133 GLU A N 1
ATOM 1080 C CA . GLU A 1 133 ? 39.245 7.266 -59.021 1.00 69.75 133 GLU A CA 1
ATOM 1081 C C . GLU A 1 133 ? 40.718 7.013 -58.656 1.00 69.75 133 GLU A C 1
ATOM 1083 O O . GLU A 1 133 ? 41.450 7.961 -58.368 1.00 69.75 133 GLU A O 1
ATOM 1088 N N . MET A 1 134 ? 41.204 5.769 -58.765 1.00 66.50 134 MET A N 1
ATOM 1089 C CA . MET A 1 134 ? 42.633 5.462 -58.610 1.00 66.50 134 MET A CA 1
ATOM 1090 C C . MET A 1 134 ? 43.494 6.196 -59.648 1.00 66.50 134 MET A C 1
ATOM 1092 O O . MET A 1 134 ? 44.477 6.838 -59.280 1.00 66.50 134 MET A O 1
ATOM 1096 N N . ILE A 1 135 ? 43.120 6.163 -60.933 1.00 65.81 135 ILE A N 1
ATOM 1097 C CA . ILE A 1 135 ? 43.853 6.855 -62.010 1.00 65.81 135 ILE A CA 1
ATOM 1098 C C . ILE A 1 135 ? 43.836 8.376 -61.796 1.00 65.81 135 ILE A C 1
ATOM 1100 O O . ILE A 1 135 ? 44.862 9.046 -61.949 1.00 65.81 135 ILE A O 1
ATOM 1104 N N . LYS A 1 136 ? 42.689 8.937 -61.403 1.00 67.44 136 LYS A N 1
ATOM 1105 C CA . LYS A 1 136 ? 42.542 10.369 -61.118 1.00 67.44 136 LYS A CA 1
ATOM 1106 C C . LYS A 1 136 ? 43.404 10.815 -59.933 1.00 67.44 136 LYS A C 1
ATOM 1108 O O . LYS A 1 136 ? 44.050 11.862 -60.019 1.00 67.44 136 LYS A O 1
ATOM 1113 N N . ALA A 1 137 ? 43.473 10.019 -58.866 1.00 66.19 137 ALA A N 1
ATOM 1114 C CA . ALA A 1 137 ? 44.330 10.289 -57.713 1.00 66.19 137 ALA A CA 1
ATOM 1115 C C . ALA A 1 137 ? 45.827 10.253 -58.077 1.00 66.19 137 ALA A C 1
ATOM 1117 O O . ALA A 1 137 ? 46.576 11.128 -57.643 1.00 66.19 137 ALA A O 1
ATOM 1118 N N . ILE A 1 138 ? 46.244 9.311 -58.934 1.00 63.88 138 ILE A N 1
ATOM 1119 C CA . ILE A 1 138 ? 47.621 9.228 -59.457 1.00 63.88 138 ILE A CA 1
ATOM 1120 C C . ILE A 1 138 ? 47.962 10.448 -60.326 1.00 63.88 138 ILE A C 1
ATOM 1122 O O . ILE A 1 138 ? 49.059 10.984 -60.240 1.00 63.88 138 ILE A O 1
ATOM 1126 N N . THR A 1 139 ? 47.014 10.919 -61.139 1.00 62.62 139 THR A N 1
ATOM 1127 C CA . THR A 1 139 ? 47.242 12.029 -62.083 1.00 62.62 139 THR A CA 1
ATOM 1128 C C . THR A 1 139 ? 47.287 13.396 -61.389 1.00 62.62 139 THR A C 1
ATOM 1130 O O . THR A 1 139 ? 47.926 14.323 -61.877 1.00 62.62 139 THR A O 1
ATOM 1133 N N . THR A 1 140 ? 46.606 13.543 -60.249 1.00 64.69 140 THR A N 1
ATOM 1134 C CA . THR A 1 140 ? 46.448 14.844 -59.574 1.00 64.69 140 THR A CA 1
ATOM 1135 C C . THR A 1 140 ? 47.582 15.149 -58.586 1.00 64.69 140 THR A C 1
ATOM 1137 O O . THR A 1 140 ? 47.806 16.314 -58.264 1.00 64.69 140 THR A O 1
ATOM 1140 N N . SER A 1 141 ? 48.317 14.140 -58.102 1.00 58.34 141 SER A N 1
ATOM 1141 C CA . SER A 1 141 ? 49.404 14.337 -57.135 1.00 58.34 141 SER A CA 1
ATOM 1142 C C . SER A 1 141 ? 50.765 13.950 -57.729 1.00 58.34 141 SER A C 1
ATOM 1144 O O . SER A 1 141 ? 50.978 12.772 -58.009 1.00 58.34 141 SER A O 1
ATOM 1146 N N . PRO A 1 142 ? 51.722 14.892 -57.862 1.00 59.34 142 PRO A N 1
ATOM 1147 C CA . PRO A 1 142 ? 53.059 14.618 -58.405 1.00 59.34 142 PRO A CA 1
ATOM 1148 C C . PRO A 1 142 ? 53.897 13.603 -57.604 1.00 59.34 142 PRO A C 1
ATOM 1150 O O . PRO A 1 142 ? 54.913 13.148 -58.106 1.00 59.34 142 PRO A O 1
ATOM 1153 N N . ASN A 1 143 ? 53.483 13.249 -56.378 1.00 59.78 143 ASN A N 1
ATOM 1154 C CA . ASN A 1 143 ? 54.166 12.305 -55.477 1.00 59.78 143 ASN A CA 1
ATOM 1155 C C . ASN A 1 143 ? 53.283 11.092 -55.111 1.00 59.78 143 ASN A C 1
ATOM 1157 O O . ASN A 1 143 ? 53.392 10.534 -54.015 1.00 59.78 143 ASN A O 1
ATOM 1161 N N . ALA A 1 144 ? 52.346 10.697 -55.976 1.00 60.00 144 ALA A N 1
ATOM 1162 C CA . ALA A 1 144 ? 51.504 9.534 -55.714 1.00 60.00 144 ALA A CA 1
ATOM 1163 C C . ALA A 1 144 ? 52.344 8.240 -55.703 1.00 60.00 144 ALA A C 1
ATOM 1165 O O . ALA A 1 144 ? 52.874 7.810 -56.724 1.00 60.00 144 ALA A O 1
ATOM 1166 N N . LYS A 1 145 ? 52.449 7.594 -54.537 1.00 57.53 145 LYS A N 1
ATOM 1167 C CA . LYS A 1 145 ? 53.178 6.331 -54.374 1.00 57.53 145 LYS A CA 1
ATOM 1168 C C . LYS A 1 145 ? 52.288 5.156 -54.780 1.00 57.53 145 LYS A C 1
ATOM 1170 O O . LYS A 1 145 ? 51.289 4.876 -54.118 1.00 57.53 145 LYS A O 1
ATOM 1175 N N . LEU A 1 146 ? 52.649 4.466 -55.860 1.00 58.22 146 LEU A N 1
ATOM 1176 C CA . LEU A 1 146 ? 51.894 3.326 -56.377 1.00 58.22 146 LEU A CA 1
ATOM 1177 C C . LEU A 1 146 ? 52.290 2.048 -55.620 1.00 58.22 146 LEU A C 1
ATOM 1179 O O . LEU A 1 146 ? 53.441 1.613 -55.683 1.00 58.22 146 LEU A O 1
ATOM 1183 N N . ILE A 1 147 ? 51.344 1.454 -54.887 1.00 57.31 147 ILE A N 1
ATOM 1184 C CA . ILE A 1 147 ? 51.534 0.184 -54.172 1.00 57.31 147 ILE A CA 1
ATOM 1185 C C . ILE A 1 147 ? 50.697 -0.883 -54.879 1.00 57.31 147 ILE A C 1
ATOM 1187 O O . ILE A 1 147 ? 49.472 -0.891 -54.771 1.00 57.31 147 ILE A O 1
ATOM 1191 N N . PHE A 1 148 ? 51.348 -1.797 -55.599 1.00 53.03 148 PHE A N 1
ATOM 1192 C CA . PHE A 1 148 ? 50.674 -2.961 -56.174 1.00 53.03 148 PHE A CA 1
ATOM 1193 C C . PHE A 1 148 ? 50.448 -4.012 -55.080 1.00 53.03 148 PHE A C 1
ATOM 1195 O O . PHE A 1 148 ? 51.407 -4.602 -54.589 1.00 53.03 148 PHE A O 1
ATOM 1202 N N . MET A 1 149 ? 49.195 -4.253 -54.688 1.00 52.94 149 MET A N 1
ATOM 1203 C CA . MET A 1 149 ? 48.817 -5.377 -53.822 1.00 52.94 149 MET A CA 1
ATOM 1204 C C . MET A 1 149 ? 48.187 -6.483 -54.673 1.00 52.94 149 MET A C 1
ATOM 1206 O O . MET A 1 149 ? 47.020 -6.394 -55.049 1.00 52.94 149 MET A O 1
ATOM 1210 N N . ASP A 1 150 ? 48.957 -7.529 -54.978 1.00 46.12 150 ASP A N 1
ATOM 1211 C CA . ASP A 1 150 ? 48.415 -8.772 -55.529 1.00 46.12 150 ASP A CA 1
ATOM 1212 C C . ASP A 1 150 ? 47.788 -9.598 -54.395 1.00 46.12 150 ASP A C 1
ATOM 1214 O O . ASP A 1 150 ? 48.441 -9.954 -53.413 1.00 46.12 150 ASP A O 1
ATOM 1218 N N . SER A 1 151 ? 46.503 -9.914 -54.534 1.00 53.25 151 SER A N 1
ATOM 1219 C CA . SER A 1 151 ? 45.714 -10.662 -53.547 1.00 53.25 151 SER A CA 1
ATOM 1220 C C . SER A 1 151 ? 46.158 -12.122 -53.340 1.00 53.25 151 SER A C 1
ATOM 1222 O O . SER A 1 151 ? 45.642 -12.782 -52.438 1.00 53.25 151 SER A O 1
ATOM 1224 N N . LYS A 1 152 ? 47.113 -12.647 -54.130 1.00 52.38 152 LYS A N 1
ATOM 1225 C CA . LYS A 1 152 ? 47.604 -14.037 -54.011 1.00 52.38 152 LYS A CA 1
ATOM 1226 C C . LYS A 1 152 ? 49.080 -14.207 -53.642 1.00 52.38 152 LYS A C 1
ATOM 1228 O O . LYS A 1 152 ? 49.467 -15.317 -53.275 1.00 52.38 152 LYS A O 1
ATOM 1233 N N . LYS A 1 153 ? 49.903 -13.158 -53.673 1.00 46.84 153 LYS A N 1
ATOM 1234 C CA . LYS A 1 153 ? 51.283 -13.193 -53.166 1.00 46.84 153 LYS A CA 1
ATOM 1235 C C . LYS A 1 153 ? 51.602 -11.878 -52.470 1.00 46.84 153 LYS A C 1
ATOM 1237 O O . LYS A 1 153 ? 51.588 -10.818 -53.081 1.00 46.84 153 LYS A O 1
ATOM 1242 N N . SER A 1 154 ? 51.932 -11.979 -51.189 1.00 44.22 154 SER A N 1
ATOM 1243 C CA . SER A 1 154 ? 52.375 -10.909 -50.294 1.00 44.22 154 SER A CA 1
ATOM 1244 C C . SER A 1 154 ? 53.751 -10.354 -50.696 1.00 44.22 154 SER A C 1
ATOM 1246 O O . SER A 1 154 ? 54.733 -10.476 -49.972 1.00 44.22 154 SER A O 1
ATOM 1248 N N . ALA A 1 155 ? 53.835 -9.746 -51.876 1.00 49.31 155 ALA A N 1
ATOM 1249 C CA . ALA A 1 155 ? 54.973 -8.952 -52.307 1.00 49.31 155 ALA A CA 1
ATOM 1250 C C . ALA A 1 155 ? 54.449 -7.682 -52.982 1.00 49.31 155 ALA A C 1
ATOM 1252 O O . ALA A 1 155 ? 54.048 -7.692 -54.143 1.00 49.31 155 ALA A O 1
ATOM 1253 N N . SER A 1 156 ? 54.433 -6.586 -52.226 1.00 50.25 156 SER A N 1
ATOM 1254 C CA . SER A 1 156 ? 54.106 -5.261 -52.743 1.00 50.25 156 SER A CA 1
ATOM 1255 C C . SER A 1 156 ? 55.342 -4.637 -53.385 1.00 50.25 156 SER A C 1
ATOM 1257 O O . SER A 1 156 ? 56.332 -4.388 -52.695 1.00 50.25 156 SER A O 1
ATOM 1259 N N . ILE A 1 157 ? 55.290 -4.372 -54.691 1.00 54.56 157 ILE A N 1
ATOM 1260 C CA . ILE A 1 157 ? 56.340 -3.625 -55.394 1.00 54.56 157 ILE A CA 1
ATOM 1261 C C . ILE A 1 157 ? 55.994 -2.141 -55.296 1.00 54.56 157 ILE A C 1
ATOM 1263 O O . ILE A 1 157 ? 54.918 -1.716 -55.716 1.00 54.56 157 ILE A O 1
ATOM 1267 N N . ILE A 1 158 ? 56.913 -1.370 -54.720 1.00 54.19 158 ILE A N 1
ATOM 1268 C CA . ILE A 1 158 ? 56.858 0.089 -54.679 1.00 54.19 158 ILE A CA 1
ATOM 1269 C C . ILE A 1 158 ? 57.696 0.593 -55.849 1.00 54.19 158 ILE A C 1
ATOM 1271 O O . ILE A 1 158 ? 58.906 0.368 -55.873 1.00 54.19 158 ILE A O 1
ATOM 1275 N N . VAL A 1 159 ? 57.063 1.273 -56.802 1.00 55.31 159 VAL A N 1
ATOM 1276 C CA . VAL A 1 159 ? 57.775 1.998 -57.859 1.00 55.31 159 VAL A CA 1
ATOM 1277 C C . VAL A 1 159 ? 57.746 3.476 -57.495 1.00 55.31 159 VAL A C 1
ATOM 1279 O O . VAL A 1 159 ? 56.677 4.078 -57.430 1.00 55.31 159 VAL A O 1
ATOM 1282 N N . ASP A 1 160 ? 58.920 4.023 -57.195 1.00 45.91 160 ASP A N 1
ATOM 1283 C CA . ASP A 1 160 ? 59.117 5.441 -56.904 1.00 45.91 160 ASP A CA 1
ATOM 1284 C C . ASP A 1 160 ? 59.448 6.158 -58.218 1.00 45.91 160 ASP A C 1
ATOM 1286 O O . ASP A 1 160 ? 60.445 5.839 -58.873 1.00 45.91 160 ASP A O 1
ATOM 1290 N N . GLY A 1 161 ? 58.568 7.062 -58.649 1.00 55.75 161 GLY A N 1
ATOM 1291 C CA . GLY A 1 161 ? 58.818 7.925 -59.798 1.00 55.75 161 GLY A CA 1
ATOM 1292 C C . GLY A 1 161 ? 59.663 9.105 -59.341 1.00 55.75 161 GLY A C 1
ATOM 1293 O O . GLY A 1 161 ? 59.182 9.918 -58.559 1.00 55.75 161 GLY A O 1
ATOM 1294 N N . LYS A 1 162 ? 60.919 9.170 -59.787 1.00 38.41 162 LYS A N 1
ATOM 1295 C CA . LYS A 1 162 ? 61.728 10.390 -59.666 1.00 38.41 162 LYS A CA 1
ATOM 1296 C C . LYS A 1 162 ? 61.190 11.500 -60.556 1.00 38.41 162 LYS A C 1
ATOM 1298 O O . LYS A 1 162 ? 60.758 11.172 -61.684 1.00 38.41 162 LYS A O 1
#

Radius of gyration: 42.92 Å; chains: 1; bounding box: 93×30×100 Å

Secondary structure (DSSP, 8-state):
-HHHHH-TTHIIIIIHHHHHHHHHHHHTTS-HHHHHTTTHHHHHHHHHHHHHHHHHHTT--------------HHHHHHHHHHHHHHHHHHHHHHHHHHHHHHHHHHHHHHHHHHHHHHHHHHH--HHHHHHHHHHHHHH-TT--EEE--TTS--PEEE---

Sequence (162 aa):
RILQQLGTDYKNTIVRPLCRTKIRDNAVYYDAVALYSTKRDEFQDRIFKSIESDFKDRGLVLEQLLVRNITLPPSVKAAIESKINAEQEAQKMTFVLQKEKQEAERKRVEAQGIADYQKILNTGLSDKLLQYEMIKAITTSPNAKLIFMDSKKSASIIVDGK

Foldseek 3Di:
DCCVPCNPVCCVPPVVVLLVVLLVVLPVVDDPLCCVPPCVVVSQVSSQVSSQVVCVVSVHHDPHDDDDDDDDDPVVVVVNVVVVVVVVVVVVVVVVVVVVVVVVVVVVVVVVVVVVVVVVVVVVPDVVVVVVVVVVVVVPDPFDWDWDDDPPDPDTDTDGDD

pLDDT: mean 77.95, std 14.58, range [38.41, 96.25]